Protein AF-A0AA46AJZ3-F1 (afdb_monomer_lite)

Organism: NCBI:txid489973

pLDDT: mean 77.99, std 15.41, range [33.78, 93.81]

Sequence (148 aa):
MMETLRDKLESLFEVKQTKYTGKRIALTFILIVLAAFSLPMYFRYEAWVHDTYAAEYHEVKQWVVAYGQDHGTYPLSGQMKLDEEKDLAAFFSENHLNPDRQLYYLDMTAFPKADNLKYTYVFDPDHRALFTTEYIIYDMKRMHLPGR

Structure (mmCIF, N/CA/C/O backbone):
data_AF-A0AA46AJZ3-F1
#
_entry.id   AF-A0AA46AJZ3-F1
#
loop_
_atom_site.group_PDB
_atom_site.id
_atom_site.type_symbol
_atom_site.label_atom_id
_atom_site.label_alt_id
_atom_site.label_comp_id
_atom_site.label_asym_id
_atom_site.label_entity_id
_atom_site.label_seq_id
_atom_site.pdbx_PDB_ins_code
_atom_site.Cartn_x
_atom_site.Cartn_y
_atom_site.Cartn_z
_atom_site.occupancy
_atom_site.B_iso_or_equiv
_atom_site.auth_seq_id
_atom_site.auth_comp_id
_atom_site.auth_asym_id
_atom_site.auth_atom_id
_atom_site.pdbx_PDB_model_num
ATOM 1 N N . MET A 1 1 ? -48.687 -26.979 41.764 1.00 49.47 1 MET A N 1
ATOM 2 C CA . MET A 1 1 ? -47.742 -27.085 40.622 1.00 49.47 1 MET A CA 1
ATOM 3 C C . MET A 1 1 ? -48.027 -26.039 39.540 1.00 49.47 1 MET A C 1
ATOM 5 O O . MET A 1 1 ? -47.085 -25.487 38.992 1.00 49.47 1 MET A O 1
ATOM 9 N N . MET A 1 2 ? -49.299 -25.715 39.266 1.00 48.12 2 MET A N 1
ATOM 10 C CA . MET A 1 2 ? -49.683 -24.633 38.340 1.00 48.12 2 MET A CA 1
ATOM 11 C C . MET A 1 2 ? -49.429 -23.222 38.910 1.00 48.12 2 MET A C 1
ATOM 13 O O . MET A 1 2 ? -49.020 -22.330 38.176 1.00 48.12 2 MET A O 1
ATOM 17 N N . GLU A 1 3 ? -49.565 -23.042 40.228 1.00 53.69 3 GLU A N 1
ATOM 18 C CA . GLU A 1 3 ? -49.254 -21.776 40.919 1.00 53.69 3 GLU A CA 1
ATOM 19 C C . GLU A 1 3 ? -47.764 -21.411 40.848 1.00 53.69 3 GLU A C 1
ATOM 21 O O . GLU A 1 3 ? -47.411 -20.270 40.589 1.00 53.69 3 GLU A O 1
ATOM 26 N N . THR A 1 4 ? -46.871 -22.399 40.931 1.00 57.56 4 THR A N 1
ATOM 27 C CA . THR A 1 4 ? -45.413 -22.189 40.908 1.00 57.56 4 THR A CA 1
ATOM 28 C C . THR A 1 4 ? -44.891 -21.728 39.542 1.00 57.56 4 THR A C 1
ATOM 30 O O . THR A 1 4 ? -43.858 -21.067 39.455 1.00 57.56 4 THR A O 1
ATOM 33 N N . LEU A 1 5 ? -45.592 -22.095 38.465 1.00 60.31 5 LEU A N 1
ATOM 34 C CA . LEU A 1 5 ? -45.313 -21.629 37.104 1.00 60.31 5 LEU A CA 1
ATOM 35 C C . LEU A 1 5 ? -45.857 -20.218 36.874 1.00 60.31 5 LEU A C 1
ATOM 37 O O . LEU A 1 5 ? -45.198 -19.413 36.218 1.00 60.31 5 LEU A O 1
ATOM 41 N N . ARG A 1 6 ? -47.025 -19.911 37.446 1.00 63.44 6 ARG A N 1
ATOM 42 C CA . ARG A 1 6 ? -47.634 -18.582 37.384 1.00 63.44 6 ARG A CA 1
ATOM 43 C C . ARG A 1 6 ? -46.798 -17.542 38.133 1.00 63.44 6 ARG A C 1
ATOM 45 O O . ARG A 1 6 ? -46.515 -16.501 37.554 1.00 63.44 6 ARG A O 1
ATOM 52 N N . ASP A 1 7 ? -46.284 -17.874 39.315 1.00 59.69 7 ASP A N 1
ATOM 53 C CA . ASP A 1 7 ? -45.400 -16.990 40.091 1.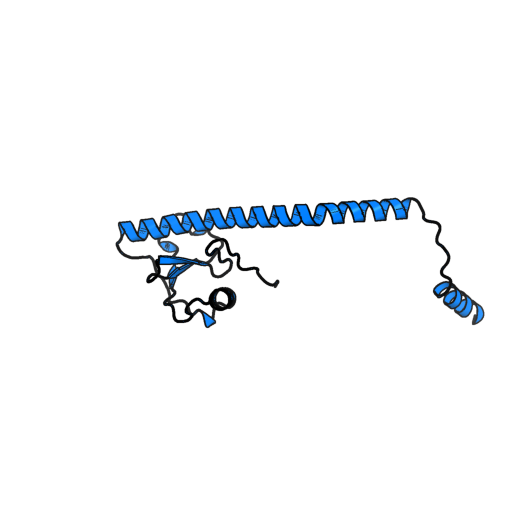00 59.69 7 ASP A CA 1
ATOM 54 C C . ASP A 1 7 ? -44.076 -16.687 39.366 1.00 59.69 7 ASP A C 1
ATOM 56 O O . ASP A 1 7 ? -43.557 -15.575 39.433 1.00 59.69 7 ASP A O 1
ATOM 60 N N . LYS A 1 8 ? -43.522 -17.658 38.624 1.00 59.78 8 LYS A N 1
ATOM 61 C CA . LYS A 1 8 ? -42.309 -17.450 37.808 1.00 59.78 8 LYS A CA 1
ATOM 62 C C . LYS A 1 8 ? -42.561 -16.597 36.566 1.00 59.78 8 LYS A C 1
ATOM 64 O O . LYS A 1 8 ? -41.660 -15.888 36.125 1.00 59.78 8 LYS A O 1
ATOM 69 N N . LEU A 1 9 ? -43.759 -16.677 35.992 1.00 62.09 9 LEU A N 1
ATOM 70 C CA . LEU A 1 9 ? -44.174 -15.810 34.891 1.00 62.09 9 LEU A CA 1
ATOM 71 C C . LEU A 1 9 ? -44.462 -14.393 35.391 1.00 62.09 9 LEU A C 1
ATOM 73 O O . LEU A 1 9 ? -44.004 -13.437 34.776 1.00 62.09 9 LEU A O 1
ATOM 77 N N . GLU A 1 10 ? -45.116 -14.237 36.542 1.00 53.00 10 GLU A N 1
ATOM 78 C CA . GLU A 1 10 ? -45.296 -12.929 37.181 1.00 53.00 10 GLU A CA 1
ATOM 79 C C . GLU A 1 10 ? -43.946 -12.302 37.575 1.00 53.00 10 GLU A C 1
ATOM 81 O O . GLU A 1 10 ? -43.755 -11.107 37.361 1.00 53.00 10 GLU A O 1
ATOM 86 N N . SER A 1 11 ? -42.944 -13.088 37.996 1.00 53.75 11 SER A N 1
ATOM 87 C CA . SER A 1 11 ? -41.591 -12.565 38.259 1.00 53.75 11 SER A CA 1
ATOM 88 C C . SER A 1 11 ? -40.813 -12.149 37.002 1.00 53.75 11 SER A C 1
ATOM 90 O O . SER A 1 11 ? -39.812 -11.447 37.122 1.00 53.75 11 SER A O 1
ATOM 92 N N . LEU A 1 12 ? -41.209 -12.616 35.811 1.00 56.81 12 LEU A N 1
ATOM 93 C CA . LEU A 1 12 ? -40.631 -12.181 34.531 1.00 56.81 12 LEU A CA 1
ATOM 94 C C . LEU A 1 12 ? -41.192 -10.820 34.087 1.00 56.81 12 LEU A C 1
ATOM 96 O O . LEU A 1 12 ? -40.514 -10.102 33.355 1.00 56.81 12 LEU A O 1
ATOM 100 N N . PHE A 1 13 ? -42.396 -10.460 34.548 1.00 48.03 13 PHE A N 1
ATOM 101 C CA . PHE A 1 13 ? -43.061 -9.183 34.258 1.00 48.03 13 PHE A CA 1
ATOM 102 C C . PHE A 1 13 ? -43.010 -8.178 35.421 1.00 48.03 13 PHE A C 1
ATOM 104 O O . PHE A 1 13 ? -43.262 -6.990 35.216 1.00 48.03 13 PHE A O 1
ATOM 111 N N . GLU A 1 14 ? -42.625 -8.601 36.626 1.00 45.53 14 GLU A N 1
ATOM 112 C CA . GLU A 1 14 ? -42.222 -7.690 37.693 1.00 45.53 14 GLU A CA 1
ATOM 113 C C . GLU A 1 14 ? -40.912 -6.995 37.300 1.00 45.53 14 GLU A C 1
ATOM 115 O O . GLU A 1 14 ? -39.809 -7.519 37.477 1.00 45.53 14 GLU A O 1
ATOM 120 N N . VAL A 1 15 ? -41.014 -5.743 36.852 1.00 53.44 15 VAL A N 1
ATOM 121 C CA . VAL A 1 15 ? -39.890 -4.802 36.893 1.00 53.44 15 VAL A CA 1
ATOM 122 C C . VAL A 1 15 ? -39.641 -4.458 38.364 1.00 53.44 15 VAL A C 1
ATOM 124 O O . VAL A 1 15 ? -39.960 -3.373 38.848 1.00 53.44 15 VAL A O 1
ATOM 127 N N . LYS A 1 16 ? -39.088 -5.409 39.124 1.00 51.62 16 LYS A N 1
ATOM 128 C CA . LYS A 1 16 ? -38.554 -5.127 40.452 1.00 51.62 16 LYS A CA 1
ATOM 129 C C . LYS A 1 16 ? -37.417 -4.145 40.254 1.00 51.62 16 LYS A C 1
ATOM 131 O O . LYS A 1 16 ? -36.418 -4.460 39.602 1.00 51.62 16 LYS A O 1
ATOM 136 N N . GLN A 1 17 ? -37.572 -2.955 40.827 1.00 47.84 17 GLN A N 1
ATOM 137 C CA . GLN A 1 17 ? -36.513 -1.965 40.932 1.00 47.84 17 GLN A CA 1
ATOM 138 C C . GLN A 1 17 ? -35.362 -2.616 41.712 1.00 47.84 17 GLN A C 1
ATOM 140 O O . GLN A 1 17 ? -35.329 -2.636 42.943 1.00 47.84 17 GLN A O 1
ATOM 145 N N . THR A 1 18 ? -34.442 -3.255 40.990 1.00 56.88 18 THR A N 1
ATOM 146 C CA . THR A 1 18 ? -33.253 -3.855 41.578 1.00 56.88 18 THR A CA 1
ATOM 147 C C . THR A 1 18 ? -32.448 -2.682 42.099 1.00 56.88 18 THR A C 1
ATOM 149 O O . THR A 1 18 ? -31.929 -1.900 41.303 1.00 56.88 18 THR A O 1
ATOM 152 N N . LYS A 1 19 ? -32.410 -2.513 43.432 1.00 59.38 19 LYS A N 1
ATOM 153 C CA . LYS A 1 19 ? -31.595 -1.484 44.092 1.00 59.38 19 LYS A CA 1
ATOM 154 C C . LYS A 1 19 ? -30.244 -1.444 43.387 1.00 59.38 19 LYS A C 1
ATOM 156 O O . LYS A 1 19 ? -29.602 -2.487 43.264 1.00 59.38 19 LYS A O 1
ATOM 161 N N . TYR A 1 20 ? -29.849 -0.274 42.884 1.00 55.22 20 TYR A N 1
ATOM 162 C CA . TYR A 1 20 ? -28.545 -0.082 42.255 1.00 55.22 20 TYR A CA 1
ATOM 163 C C . TYR A 1 20 ? -27.461 -0.510 43.250 1.00 55.22 20 TYR A C 1
ATOM 165 O O . TYR A 1 20 ? -27.108 0.215 44.174 1.00 55.22 20 TYR A O 1
ATOM 173 N N . THR A 1 21 ? -26.975 -1.740 43.114 1.00 69.12 21 THR A N 1
ATOM 174 C CA . THR A 1 21 ? -25.902 -2.271 43.954 1.00 69.12 21 THR A CA 1
ATOM 175 C C . THR A 1 21 ? -24.586 -1.638 43.524 1.00 69.12 21 THR A C 1
ATOM 177 O O . THR A 1 21 ? -24.348 -1.518 42.322 1.00 69.12 21 THR A O 1
ATOM 180 N N . GLY A 1 22 ? -23.696 -1.311 44.468 1.00 72.06 22 GLY A N 1
ATOM 181 C CA . GLY A 1 22 ? -22.389 -0.702 44.168 1.00 72.06 22 GLY A CA 1
ATOM 182 C C . GLY A 1 22 ? -21.575 -1.453 43.102 1.00 72.06 22 GLY A C 1
ATOM 183 O O . GLY A 1 22 ? -20.894 -0.828 42.298 1.00 72.06 22 GLY A O 1
ATOM 184 N N . LYS A 1 23 ? -21.741 -2.781 42.998 1.00 79.56 23 LYS A N 1
ATOM 185 C CA . LYS A 1 23 ? -21.153 -3.610 41.928 1.00 79.56 23 LYS A CA 1
ATOM 186 C C . LYS A 1 23 ? -21.621 -3.225 40.517 1.00 79.56 23 LYS A C 1
ATOM 188 O O . LYS A 1 23 ? -20.812 -3.202 39.598 1.00 79.56 23 LYS A O 1
ATOM 193 N N . ARG A 1 24 ? -22.909 -2.906 40.340 1.00 77.25 24 ARG A N 1
ATOM 194 C CA . ARG A 1 24 ? -23.474 -2.460 39.053 1.00 77.25 24 ARG A CA 1
ATOM 195 C C . ARG A 1 24 ? -22.915 -1.092 38.664 1.00 77.25 24 ARG A C 1
ATOM 197 O O . ARG A 1 24 ? -22.529 -0.917 37.521 1.00 77.25 24 ARG A O 1
ATOM 204 N N . ILE A 1 25 ? -22.804 -0.171 39.626 1.00 83.19 25 ILE A N 1
ATOM 205 C CA . ILE A 1 25 ? -22.208 1.160 39.412 1.00 83.19 25 ILE A CA 1
ATOM 206 C C . ILE A 1 25 ? -20.735 1.029 39.005 1.00 83.19 25 ILE A C 1
ATOM 208 O O . ILE A 1 25 ? -20.319 1.646 38.030 1.00 83.19 25 ILE A O 1
ATOM 212 N N . ALA A 1 26 ? -19.967 0.180 39.695 1.00 85.69 26 ALA A N 1
ATOM 213 C CA . ALA A 1 26 ? -18.568 -0.080 39.359 1.00 85.69 26 ALA A CA 1
ATOM 214 C C . ALA A 1 26 ? -18.407 -0.681 37.952 1.00 85.69 26 ALA A C 1
ATOM 216 O O . ALA A 1 26 ? -17.560 -0.228 37.187 1.00 85.69 26 ALA A O 1
ATOM 217 N N . LEU A 1 27 ? -19.248 -1.652 37.577 1.00 89.25 27 LEU A N 1
ATOM 218 C CA . LEU A 1 27 ? -19.232 -2.238 36.234 1.00 89.25 27 LEU A CA 1
ATOM 219 C C . LEU A 1 27 ? -19.574 -1.200 35.156 1.00 89.25 27 LEU A C 1
ATOM 221 O O . LEU A 1 27 ? -18.865 -1.099 34.159 1.00 89.25 27 LEU A O 1
ATOM 225 N N . THR A 1 28 ? -20.627 -0.404 35.361 1.00 86.75 28 THR A N 1
ATOM 226 C CA . THR A 1 28 ? -21.002 0.672 34.435 1.00 86.75 28 THR A CA 1
ATOM 227 C C . THR A 1 28 ? -19.881 1.700 34.297 1.00 86.75 28 THR A C 1
ATOM 229 O O . THR A 1 28 ? -19.586 2.129 33.187 1.00 86.75 28 THR A O 1
ATOM 232 N N . PHE A 1 29 ? -19.208 2.055 35.394 1.00 89.94 29 PHE A N 1
ATOM 233 C CA . PHE A 1 29 ? -18.064 2.962 35.361 1.00 89.94 29 PHE A CA 1
ATOM 234 C C . PHE A 1 29 ? -16.902 2.393 34.536 1.00 89.94 29 PHE A C 1
ATOM 236 O O . PHE A 1 29 ? -16.371 3.093 33.679 1.00 89.94 29 PHE A O 1
ATOM 243 N N . ILE A 1 30 ? -16.558 1.112 34.715 1.00 91.25 30 ILE A N 1
ATOM 244 C CA . ILE A 1 30 ? -15.532 0.437 33.902 1.00 91.25 30 ILE A CA 1
ATOM 245 C C . ILE A 1 30 ? -15.911 0.465 32.418 1.00 91.25 30 ILE A C 1
ATOM 247 O O . ILE A 1 30 ? -15.068 0.786 31.587 1.00 91.25 30 ILE A O 1
ATOM 251 N N . LEU A 1 31 ? -17.170 0.181 32.074 1.00 91.75 31 LEU A N 1
ATOM 252 C CA . LEU A 1 31 ? -17.632 0.218 30.683 1.00 91.75 31 LEU A CA 1
ATOM 253 C C . LEU A 1 31 ? -17.538 1.622 30.076 1.00 91.75 31 LEU A C 1
ATOM 255 O O . LEU A 1 31 ? -17.112 1.75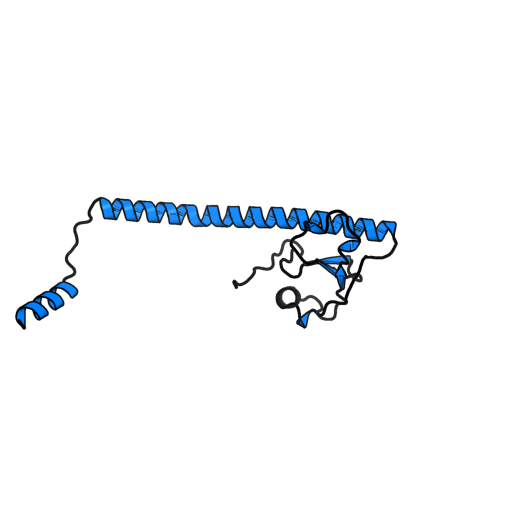2 28.933 1.00 91.75 31 LEU A O 1
ATOM 259 N N . ILE A 1 32 ? -17.878 2.668 30.835 1.00 91.94 32 ILE A N 1
ATOM 260 C CA . ILE A 1 32 ? -17.735 4.064 30.393 1.00 91.94 32 ILE A CA 1
ATOM 261 C C . ILE A 1 32 ? -16.264 4.402 30.153 1.00 91.94 32 ILE A C 1
ATOM 263 O O . ILE A 1 32 ? -15.935 4.994 29.129 1.00 91.94 32 ILE A O 1
ATOM 267 N N . VAL A 1 33 ? -15.374 3.998 31.063 1.00 91.69 33 VAL A N 1
ATOM 268 C CA . VAL A 1 33 ? -13.927 4.189 30.916 1.00 91.69 33 VAL A CA 1
ATOM 269 C C . VAL A 1 33 ? -13.424 3.469 29.662 1.00 91.69 33 VAL A C 1
ATOM 271 O O . VAL A 1 33 ? -12.789 4.090 28.815 1.00 91.69 33 VAL A O 1
ATOM 274 N N . LEU A 1 34 ? -13.760 2.190 29.482 1.00 91.19 34 LEU A N 1
ATOM 275 C CA . LEU A 1 34 ? -13.364 1.422 28.299 1.00 91.19 34 LEU A CA 1
ATOM 276 C C . LEU A 1 34 ? -13.886 2.054 27.005 1.00 91.19 34 LEU A C 1
ATOM 278 O O . LEU A 1 34 ? -13.121 2.202 26.057 1.00 91.19 34 LEU A O 1
ATOM 282 N N . ALA A 1 35 ? -15.149 2.482 26.972 1.00 89.25 35 ALA A N 1
ATOM 283 C CA . ALA A 1 35 ? -15.721 3.168 25.819 1.00 89.25 35 ALA A CA 1
ATOM 284 C C . ALA A 1 35 ? -14.987 4.488 25.528 1.00 89.25 35 ALA A C 1
ATOM 286 O O . ALA A 1 35 ? -14.600 4.726 24.385 1.00 89.25 35 ALA A O 1
ATOM 287 N N . ALA A 1 36 ? -14.711 5.297 26.554 1.00 87.75 36 ALA A N 1
ATOM 288 C CA . ALA A 1 36 ? -13.997 6.564 26.411 1.00 87.75 36 ALA A CA 1
ATOM 289 C C . ALA A 1 36 ? -12.564 6.385 25.880 1.00 87.75 36 ALA A C 1
ATOM 291 O O . ALA A 1 36 ? -12.101 7.205 25.091 1.00 87.75 36 ALA A O 1
ATOM 292 N N . PHE A 1 37 ? -11.871 5.309 26.267 1.00 90.94 37 PHE A N 1
ATOM 293 C CA . PHE A 1 37 ? -10.509 5.018 25.802 1.00 90.94 37 PHE A CA 1
ATOM 294 C C . PHE A 1 37 ? -10.446 4.202 24.503 1.00 90.94 37 PHE A C 1
ATOM 296 O O . PHE A 1 37 ? -9.404 4.208 23.844 1.00 90.94 37 PHE A O 1
ATOM 303 N N . SER A 1 38 ? -11.535 3.539 24.103 1.00 85.12 38 SER A N 1
ATOM 304 C CA . SER A 1 38 ? -11.568 2.685 22.907 1.00 85.12 38 SER A CA 1
ATOM 305 C C . SER A 1 38 ? -11.269 3.456 21.618 1.00 85.12 38 SER A C 1
ATOM 307 O O . SER A 1 38 ? -10.375 3.069 20.871 1.00 85.12 38 SER A O 1
ATOM 309 N N . LEU A 1 39 ? -11.946 4.586 21.400 1.00 82.75 39 LEU A N 1
ATOM 310 C CA . LEU A 1 39 ? -11.785 5.439 20.218 1.00 82.75 39 LEU A CA 1
ATOM 311 C C . LEU A 1 39 ? -10.372 6.044 20.111 1.00 82.75 39 LEU A C 1
ATOM 313 O O . LEU A 1 39 ? -9.733 5.868 19.075 1.00 82.75 39 LEU A O 1
ATOM 317 N N . PRO A 1 40 ? -9.816 6.692 21.156 1.00 87.19 40 PRO A N 1
ATOM 318 C CA . PRO A 1 40 ? -8.441 7.189 21.116 1.00 87.19 40 PRO A CA 1
ATOM 319 C C . PRO A 1 40 ? -7.394 6.097 20.872 1.00 87.19 40 PRO A C 1
ATOM 321 O O . PRO A 1 40 ? -6.427 6.336 20.147 1.00 87.19 40 PRO A O 1
ATOM 324 N N . MET A 1 41 ? -7.560 4.907 21.466 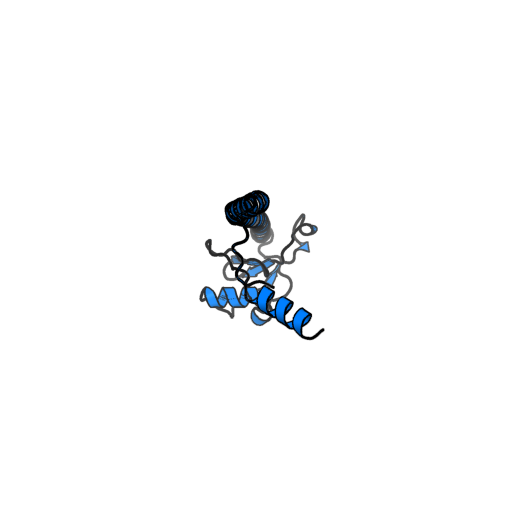1.00 85.88 41 MET A N 1
ATOM 325 C CA . MET A 1 41 ? -6.658 3.783 21.196 1.00 85.88 41 MET A CA 1
ATOM 326 C C . MET A 1 41 ? -6.772 3.302 19.754 1.00 85.88 41 MET A C 1
ATOM 328 O O . MET A 1 41 ? -5.745 3.089 19.115 1.00 85.88 41 MET A O 1
ATOM 332 N N . TYR A 1 42 ? -7.995 3.181 19.237 1.00 83.25 42 TYR A N 1
ATOM 333 C CA . TYR A 1 42 ? -8.243 2.801 17.853 1.00 83.25 42 TYR A CA 1
ATOM 334 C C . TYR A 1 42 ? -7.569 3.772 16.874 1.00 83.25 42 TYR A C 1
ATOM 336 O O . TYR A 1 42 ? -6.776 3.344 16.041 1.00 83.25 42 TYR A O 1
ATOM 344 N N . PHE A 1 43 ? -7.772 5.083 17.037 1.00 80.38 43 PHE A N 1
ATOM 345 C CA . PHE A 1 43 ? -7.145 6.081 16.163 1.00 80.38 43 PHE A CA 1
ATOM 346 C C . PHE A 1 43 ? -5.618 6.091 16.261 1.00 80.38 43 PHE A C 1
ATOM 348 O O . PHE A 1 43 ? -4.938 6.267 15.253 1.00 80.38 43 PHE A O 1
ATOM 355 N N . ARG A 1 44 ? -5.051 5.877 17.455 1.00 83.00 44 ARG A N 1
ATOM 356 C CA . ARG A 1 44 ? -3.595 5.736 17.614 1.00 83.00 44 ARG A CA 1
ATOM 357 C C . ARG A 1 44 ? -3.055 4.499 16.910 1.00 83.00 44 ARG A C 1
ATOM 359 O O . ARG A 1 44 ? -1.993 4.574 16.301 1.00 83.00 44 ARG A O 1
ATOM 366 N N . TYR A 1 45 ? -3.773 3.384 16.996 1.00 81.94 45 TYR A N 1
ATOM 367 C CA . TYR A 1 45 ? -3.414 2.165 16.286 1.00 81.94 45 TYR A CA 1
ATOM 368 C C . TYR A 1 45 ? -3.461 2.378 14.768 1.00 81.94 45 TYR A C 1
ATOM 370 O O . TYR A 1 45 ? -2.482 2.082 14.088 1.00 81.94 45 TYR A O 1
ATOM 378 N N . GLU A 1 46 ? -4.535 2.970 14.240 1.00 76.75 46 GLU A N 1
ATOM 379 C CA . GLU A 1 46 ? -4.634 3.294 12.811 1.00 76.75 46 GLU A CA 1
ATOM 380 C C . GLU A 1 46 ? -3.539 4.256 12.341 1.00 76.75 46 GLU A C 1
ATOM 382 O O . GLU A 1 46 ? -3.005 4.089 11.244 1.00 76.75 46 GLU A O 1
ATOM 387 N N . ALA A 1 47 ? -3.190 5.260 13.151 1.00 78.94 47 ALA A N 1
ATOM 388 C CA . ALA A 1 47 ? -2.089 6.170 12.851 1.00 78.94 47 ALA A CA 1
ATOM 389 C C . ALA A 1 47 ? -0.754 5.416 12.771 1.00 78.94 47 ALA A C 1
ATOM 391 O O . ALA A 1 47 ? -0.029 5.560 11.794 1.00 78.94 47 ALA A O 1
ATOM 392 N N . TRP A 1 48 ? -0.469 4.542 13.739 1.00 83.50 48 TRP A N 1
ATOM 393 C CA . TRP A 1 48 ? 0.758 3.744 13.746 1.00 83.50 48 TRP A CA 1
ATOM 394 C C . TRP A 1 48 ? 0.864 2.794 12.543 1.00 83.50 48 TRP A C 1
ATOM 396 O O . TRP A 1 48 ? 1.921 2.709 11.914 1.00 83.50 48 TRP A O 1
ATOM 406 N N . VAL A 1 49 ? -0.227 2.104 12.192 1.00 80.06 49 VAL A N 1
ATOM 407 C CA . VAL A 1 49 ? -0.268 1.226 11.010 1.00 80.06 49 VAL A CA 1
ATOM 408 C C . VAL A 1 49 ? -0.007 2.033 9.741 1.00 80.06 49 VAL A C 1
ATOM 410 O O . VAL A 1 49 ? 0.791 1.619 8.902 1.00 80.06 49 VAL A O 1
ATOM 413 N N . HIS A 1 50 ? -0.638 3.200 9.618 1.00 79.56 50 HIS A N 1
ATOM 414 C CA . HIS A 1 50 ? -0.434 4.077 8.475 1.00 79.56 50 HIS A CA 1
ATOM 415 C C . HIS A 1 50 ? 0.996 4.589 8.367 1.00 79.56 50 HIS A C 1
ATOM 417 O O . HIS A 1 50 ? 1.545 4.583 7.274 1.00 79.56 50 HIS A O 1
ATOM 423 N N . ASP A 1 51 ? 1.595 5.039 9.464 1.00 82.94 51 ASP A N 1
ATOM 424 C CA . ASP A 1 51 ? 2.942 5.606 9.431 1.00 82.94 51 ASP A CA 1
ATOM 425 C C . ASP A 1 51 ? 3.973 4.533 9.076 1.00 82.94 51 ASP A C 1
ATOM 427 O O . ASP A 1 51 ? 4.890 4.783 8.295 1.00 82.94 51 ASP A O 1
ATOM 431 N N . THR A 1 52 ? 3.766 3.313 9.576 1.00 82.31 52 THR A N 1
ATOM 432 C CA . THR A 1 52 ? 4.575 2.145 9.208 1.00 82.31 52 THR A CA 1
ATOM 433 C C . THR A 1 52 ? 4.450 1.851 7.715 1.00 82.31 52 THR A C 1
ATOM 435 O O . THR A 1 52 ? 5.456 1.727 7.021 1.00 82.31 52 THR A O 1
ATOM 438 N N . TYR A 1 53 ? 3.219 1.815 7.199 1.00 80.88 53 TYR A N 1
ATOM 439 C CA . TYR A 1 53 ? 2.969 1.624 5.775 1.00 80.88 53 TYR A CA 1
ATOM 440 C C . TYR A 1 53 ? 3.586 2.741 4.919 1.00 80.88 53 TYR A C 1
ATOM 442 O O . TYR A 1 53 ? 4.219 2.475 3.903 1.00 80.88 53 TYR A O 1
ATOM 450 N N . ALA A 1 54 ? 3.406 4.002 5.315 1.00 83.06 54 ALA A N 1
ATOM 451 C CA . ALA A 1 54 ? 3.887 5.158 4.570 1.00 83.06 54 ALA A CA 1
ATOM 452 C C . ALA A 1 54 ? 5.418 5.176 4.491 1.00 83.06 54 ALA A C 1
ATOM 454 O O . ALA A 1 54 ? 5.968 5.543 3.451 1.00 83.06 54 ALA A O 1
ATOM 455 N N . ALA A 1 55 ? 6.098 4.750 5.559 1.00 85.44 55 ALA A N 1
ATOM 456 C CA . ALA A 1 55 ? 7.543 4.575 5.567 1.00 85.44 55 ALA A CA 1
ATOM 457 C C . ALA A 1 55 ? 7.986 3.489 4.572 1.00 85.44 55 ALA A C 1
ATOM 459 O O . ALA A 1 55 ? 8.838 3.764 3.728 1.00 85.44 55 ALA A O 1
ATOM 460 N N . GLU A 1 56 ? 7.360 2.307 4.612 1.00 85.62 56 GLU A N 1
ATOM 461 C CA . GLU A 1 56 ? 7.642 1.193 3.690 1.00 85.62 56 GLU A CA 1
ATOM 462 C C . GLU A 1 56 ? 7.398 1.605 2.227 1.00 85.62 56 GLU A C 1
ATOM 464 O O . GLU A 1 56 ? 8.250 1.436 1.358 1.00 85.62 56 GLU A O 1
ATOM 469 N N . TYR A 1 57 ? 6.261 2.247 1.953 1.00 86.44 57 TYR A N 1
ATOM 470 C CA . TYR A 1 57 ? 5.926 2.768 0.630 1.00 86.44 57 TYR A CA 1
ATOM 471 C C . TYR A 1 57 ? 6.943 3.806 0.134 1.00 86.44 57 TYR A C 1
ATOM 473 O O . TYR A 1 57 ? 7.326 3.795 -1.038 1.00 86.44 57 TYR A O 1
ATOM 481 N N . HIS A 1 58 ? 7.393 4.713 1.006 1.00 87.06 58 HIS A N 1
ATOM 482 C CA . HIS A 1 58 ? 8.390 5.713 0.638 1.00 87.06 58 HIS A CA 1
ATOM 483 C C . HIS A 1 58 ? 9.741 5.074 0.305 1.00 87.06 58 HIS A C 1
ATOM 485 O O . HIS A 1 58 ? 10.378 5.482 -0.665 1.00 87.06 58 HIS A O 1
ATOM 491 N N . GLU A 1 59 ? 10.150 4.060 1.066 1.00 89.62 59 GLU A N 1
ATOM 492 C CA . GLU A 1 59 ? 11.374 3.299 0.818 1.00 89.62 59 GLU A CA 1
ATOM 493 C C . GLU A 1 59 ? 11.323 2.593 -0.546 1.00 89.62 59 GLU A C 1
ATOM 495 O O . GLU A 1 59 ? 12.201 2.812 -1.384 1.00 89.62 59 GLU A O 1
ATOM 500 N N . VAL A 1 60 ? 10.245 1.860 -0.844 1.00 89.19 60 VAL A N 1
ATOM 501 C CA . VAL A 1 60 ? 10.080 1.197 -2.150 1.00 89.19 60 VAL A CA 1
ATOM 502 C C . VAL A 1 60 ? 10.044 2.210 -3.290 1.00 89.19 60 VAL A C 1
ATOM 504 O O . VAL A 1 60 ? 10.685 2.012 -4.322 1.00 89.19 60 VAL A O 1
ATOM 507 N N . LYS A 1 61 ? 9.365 3.347 -3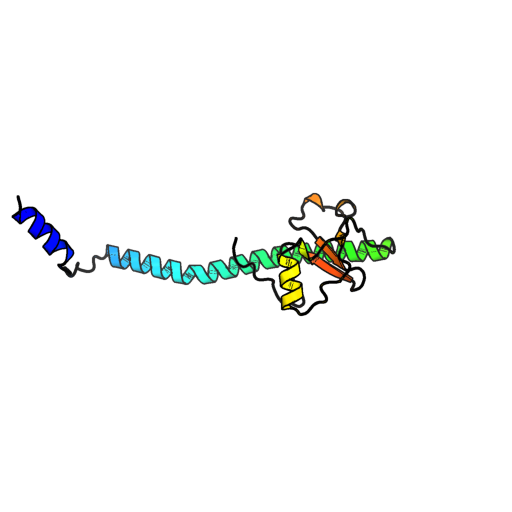.109 1.00 89.38 61 LYS A N 1
ATOM 508 C CA . LYS A 1 61 ? 9.360 4.423 -4.107 1.00 89.38 61 LYS A CA 1
ATOM 509 C C . LYS A 1 61 ? 10.772 4.929 -4.403 1.00 89.38 61 LYS A C 1
ATOM 511 O O . LYS A 1 61 ? 11.092 5.160 -5.568 1.00 89.38 61 LYS A O 1
ATOM 516 N N . GLN A 1 62 ? 11.610 5.104 -3.382 1.00 90.69 62 GLN A N 1
ATOM 517 C CA . GLN A 1 62 ? 13.005 5.501 -3.579 1.00 90.69 62 GLN A CA 1
ATOM 518 C C . GLN A 1 62 ? 13.778 4.445 -4.373 1.00 90.69 62 GLN A C 1
ATOM 520 O O . GLN A 1 62 ? 14.501 4.810 -5.297 1.00 90.69 62 GLN A O 1
ATOM 525 N N . TRP A 1 63 ? 13.584 3.157 -4.080 1.00 91.81 63 TRP A N 1
ATOM 526 C CA . TRP A 1 63 ? 14.234 2.072 -4.820 1.00 91.81 63 TRP A CA 1
ATOM 527 C C . TRP A 1 63 ? 13.822 2.031 -6.289 1.00 91.81 63 TRP A C 1
ATOM 529 O O . TRP A 1 63 ? 14.684 1.945 -7.159 1.00 91.81 63 TRP A O 1
ATOM 539 N N . VAL A 1 64 ? 12.527 2.157 -6.584 1.00 90.81 64 VAL A N 1
ATOM 540 C CA . VAL A 1 64 ? 12.001 2.164 -7.960 1.00 90.81 64 VAL A CA 1
ATOM 541 C C . VAL A 1 64 ? 12.551 3.348 -8.752 1.00 90.81 64 VAL A C 1
ATOM 543 O O . VAL A 1 64 ? 12.954 3.195 -9.905 1.00 90.81 64 VAL A O 1
ATOM 546 N N . VAL A 1 65 ? 12.584 4.535 -8.137 1.00 90.62 65 VAL A N 1
ATOM 547 C CA . VAL A 1 65 ? 13.124 5.742 -8.774 1.00 90.62 65 VAL A CA 1
ATOM 548 C C . VAL A 1 65 ? 14.623 5.602 -9.024 1.00 90.62 65 VAL A C 1
ATOM 550 O O . VAL A 1 65 ? 15.061 5.901 -10.132 1.00 90.62 65 VAL A O 1
ATOM 553 N N . ALA A 1 66 ? 15.388 5.125 -8.038 1.00 91.31 66 ALA A N 1
ATOM 554 C CA . ALA A 1 66 ? 16.825 4.899 -8.180 1.00 91.31 66 ALA A CA 1
ATOM 555 C C . ALA A 1 66 ? 17.120 3.870 -9.280 1.00 91.31 66 ALA A C 1
ATOM 557 O O . ALA A 1 66 ? 17.898 4.145 -10.187 1.00 91.31 66 ALA A O 1
ATOM 558 N N . TYR A 1 67 ? 16.408 2.740 -9.284 1.00 92.31 67 TYR A N 1
ATOM 559 C CA . TYR A 1 67 ? 16.562 1.715 -10.314 1.00 92.31 67 TYR A CA 1
ATOM 560 C C . TYR A 1 67 ? 16.299 2.275 -11.717 1.00 92.31 67 TYR A C 1
ATOM 562 O O . TYR A 1 67 ? 17.099 2.056 -12.626 1.00 92.31 67 TYR A O 1
ATOM 570 N N . GLY A 1 68 ? 15.220 3.048 -11.880 1.00 90.38 68 GLY A N 1
ATOM 571 C CA . GLY A 1 68 ? 14.887 3.704 -13.145 1.00 90.38 68 GLY A CA 1
ATOM 572 C C . GLY A 1 68 ? 15.935 4.719 -13.608 1.00 90.38 68 GLY A C 1
ATOM 573 O O . GLY A 1 68 ? 16.164 4.850 -14.809 1.00 90.38 68 GLY A O 1
ATOM 574 N N . GLN A 1 69 ? 16.588 5.421 -12.677 1.00 92.00 69 GLN A N 1
ATOM 575 C CA . GLN A 1 69 ? 17.687 6.343 -12.981 1.00 92.00 69 GLN A CA 1
ATOM 576 C C . GLN A 1 69 ? 18.963 5.601 -13.397 1.00 92.00 69 GLN A C 1
ATOM 578 O O . GLN A 1 69 ? 19.620 6.025 -14.346 1.00 92.00 69 GLN A O 1
ATOM 583 N N . ASP A 1 70 ? 19.271 4.486 -12.737 1.00 93.38 70 ASP A N 1
ATOM 584 C CA . ASP A 1 70 ? 20.504 3.726 -12.954 1.00 93.38 70 ASP A CA 1
ATOM 585 C C . ASP A 1 70 ? 20.451 2.852 -14.219 1.00 93.38 70 ASP A C 1
ATOM 587 O O . ASP A 1 70 ? 21.433 2.756 -14.955 1.00 93.38 70 ASP A O 1
ATOM 591 N N . HIS A 1 71 ? 19.303 2.227 -14.497 1.00 90.81 71 HIS A N 1
ATOM 592 C CA . HIS A 1 71 ? 19.147 1.240 -15.576 1.00 90.81 71 HIS A CA 1
ATOM 593 C C . HIS A 1 71 ? 18.376 1.781 -16.789 1.00 90.81 71 HIS A C 1
ATOM 595 O O . HIS A 1 71 ? 18.233 1.082 -17.794 1.00 90.81 71 HIS A O 1
ATOM 601 N N . GLY A 1 72 ? 17.827 2.999 -16.703 1.00 88.44 72 GLY A N 1
ATOM 602 C CA . GLY A 1 72 ? 16.994 3.608 -17.749 1.00 88.44 72 GLY A CA 1
ATOM 603 C C . GLY A 1 72 ? 15.648 2.907 -17.987 1.00 88.44 72 GLY A C 1
ATOM 604 O O . GLY A 1 72 ? 14.905 3.292 -18.889 1.00 88.44 72 GLY A O 1
ATOM 605 N N . THR A 1 73 ? 15.330 1.882 -17.195 1.00 90.31 73 THR A N 1
ATOM 606 C CA . THR A 1 73 ? 14.116 1.059 -17.265 1.00 90.31 73 THR A CA 1
ATOM 607 C C . THR A 1 73 ? 13.648 0.716 -15.851 1.00 90.31 73 THR A C 1
ATOM 609 O O . THR A 1 73 ? 14.428 0.807 -14.906 1.00 90.31 73 THR A O 1
ATOM 612 N N . TYR A 1 74 ? 12.374 0.353 -15.688 1.00 90.81 74 TYR A N 1
ATOM 613 C CA . TYR A 1 74 ? 11.814 -0.050 -14.394 1.00 90.81 74 TYR A CA 1
ATOM 614 C C . TYR A 1 74 ? 11.778 -1.581 -14.272 1.00 90.81 74 TYR A C 1
ATOM 616 O O . TYR A 1 74 ? 11.577 -2.254 -15.285 1.00 90.81 74 TYR A O 1
ATOM 624 N N . PRO A 1 75 ? 11.937 -2.145 -13.061 1.00 89.75 75 PRO A N 1
ATOM 625 C CA . PRO A 1 75 ? 11.898 -3.586 -12.856 1.00 89.75 75 PRO A CA 1
ATOM 626 C C . PRO A 1 75 ? 10.434 -4.032 -12.805 1.00 89.75 75 PRO A C 1
ATOM 628 O O . PRO A 1 75 ? 9.791 -4.017 -11.756 1.00 89.75 75 PRO A O 1
ATOM 631 N N . LEU A 1 76 ? 9.879 -4.342 -13.973 1.00 91.94 76 LEU A N 1
ATOM 632 C CA . LEU A 1 76 ? 8.489 -4.757 -14.144 1.00 91.94 76 LEU A CA 1
ATOM 633 C C . LEU A 1 76 ? 8.432 -6.270 -14.354 1.00 91.94 76 LEU A C 1
ATOM 635 O O . LEU A 1 76 ? 9.241 -6.821 -15.097 1.00 91.94 76 LEU A O 1
ATOM 639 N N . SER A 1 77 ? 7.461 -6.928 -13.725 1.00 88.75 77 SER A N 1
ATOM 640 C CA . SER A 1 77 ? 7.193 -8.353 -13.922 1.00 88.75 77 SER A CA 1
ATOM 641 C C . SER A 1 77 ? 5.998 -8.556 -14.867 1.00 88.75 77 SER A C 1
ATOM 643 O O . SER A 1 77 ? 6.091 -8.278 -16.061 1.00 88.75 77 SER A O 1
ATOM 645 N N . GLY A 1 78 ? 4.865 -9.044 -14.359 1.00 88.81 78 GLY A N 1
ATOM 646 C CA . GLY A 1 78 ? 3.637 -9.249 -15.120 1.00 88.81 78 GLY A CA 1
ATOM 647 C C . GLY A 1 78 ? 2.801 -7.978 -15.257 1.00 88.81 78 GLY A C 1
ATOM 648 O O . GLY A 1 78 ? 2.757 -7.144 -14.349 1.00 88.81 78 GLY A O 1
ATOM 649 N N . GLN A 1 79 ? 2.090 -7.860 -16.382 1.00 91.19 79 GLN A N 1
ATOM 650 C CA . GLN A 1 79 ? 1.021 -6.874 -16.512 1.00 91.19 79 GLN A CA 1
ATOM 651 C C . GLN A 1 79 ? -0.100 -7.218 -15.531 1.00 91.19 79 GLN A C 1
ATOM 653 O O . GLN A 1 79 ? -0.563 -8.358 -15.462 1.00 91.19 79 GLN A O 1
ATOM 658 N N . MET A 1 80 ? -0.523 -6.213 -14.784 1.00 90.75 80 MET A N 1
ATOM 659 C CA . MET A 1 80 ? -1.590 -6.303 -13.810 1.00 90.75 80 MET A CA 1
ATOM 660 C C . MET A 1 80 ? -2.916 -5.945 -14.476 1.00 90.75 80 MET A C 1
ATOM 662 O O . MET A 1 80 ? -3.008 -4.980 -15.238 1.00 90.75 80 MET A O 1
ATOM 666 N N . LYS A 1 81 ? -3.947 -6.741 -14.202 1.00 89.06 81 LYS A N 1
ATOM 667 C CA . LYS A 1 81 ? -5.305 -6.460 -14.657 1.00 89.06 81 LYS A CA 1
ATOM 668 C C . LYS A 1 81 ? -6.068 -5.817 -13.519 1.00 89.06 81 LYS A C 1
ATOM 670 O O . LYS A 1 81 ? -6.331 -6.465 -12.511 1.00 89.06 81 LYS A O 1
ATOM 675 N N . LEU A 1 82 ? -6.456 -4.562 -13.719 1.00 86.75 82 LEU A N 1
ATOM 676 C CA . LEU A 1 82 ? -7.161 -3.791 -12.703 1.00 86.75 82 LEU A CA 1
ATOM 677 C C . LEU A 1 82 ? -8.434 -4.505 -12.219 1.00 86.75 82 LEU A C 1
ATOM 679 O O . LEU A 1 82 ? -8.682 -4.549 -11.022 1.00 86.75 82 LEU A O 1
ATOM 683 N N . ASP A 1 83 ? -9.180 -5.143 -13.126 1.00 85.75 83 ASP A N 1
ATOM 684 C CA . ASP A 1 83 ? -10.423 -5.863 -12.811 1.00 85.75 83 ASP A CA 1
ATOM 685 C C . ASP A 1 83 ? -10.242 -7.063 -11.863 1.00 85.75 83 ASP A C 1
ATOM 687 O O . ASP A 1 83 ? -11.194 -7.476 -11.199 1.00 85.75 83 ASP A O 1
ATOM 691 N N . GLU A 1 84 ? -9.040 -7.646 -11.800 1.00 85.69 84 GLU A N 1
ATOM 692 C CA . GLU A 1 84 ? -8.730 -8.768 -10.902 1.00 85.69 84 GLU A CA 1
ATOM 693 C C . GLU A 1 84 ? -8.404 -8.275 -9.476 1.00 85.69 84 GLU A C 1
ATOM 695 O O . GLU A 1 84 ? -8.486 -9.039 -8.515 1.00 85.69 84 GLU A O 1
ATOM 700 N N . GLU A 1 85 ? -8.122 -6.979 -9.318 1.00 84.12 85 GLU A N 1
ATOM 701 C CA . GLU A 1 85 ? -7.666 -6.340 -8.084 1.00 84.12 85 GLU A CA 1
ATOM 702 C C . GLU A 1 85 ? -8.756 -5.407 -7.559 1.00 84.12 85 GLU A C 1
ATOM 704 O O . GLU A 1 85 ? -8.731 -4.189 -7.754 1.00 84.12 85 GLU A O 1
ATOM 709 N N . LYS A 1 86 ? -9.748 -6.010 -6.889 1.00 83.31 86 LYS A N 1
ATOM 710 C CA . LYS A 1 86 ? -10.979 -5.355 -6.410 1.00 83.31 86 LYS A CA 1
ATOM 711 C C . LYS A 1 86 ? -10.723 -4.003 -5.741 1.00 83.31 86 LYS A C 1
ATOM 713 O O . LYS A 1 86 ? -11.458 -3.046 -5.984 1.00 83.31 86 LYS A O 1
ATOM 718 N N . ASP A 1 87 ? -9.703 -3.946 -4.895 1.00 80.00 87 ASP A N 1
ATOM 719 C CA . ASP A 1 87 ? -9.416 -2.776 -4.082 1.00 80.00 87 ASP A CA 1
ATOM 720 C C . ASP A 1 87 ? -8.803 -1.641 -4.919 1.00 80.00 87 ASP A C 1
ATOM 722 O O . ASP A 1 87 ? -9.278 -0.501 -4.887 1.00 80.00 87 ASP A O 1
ATOM 726 N N . LEU A 1 88 ? -7.835 -1.952 -5.783 1.00 81.94 88 LEU A N 1
ATOM 727 C CA . LEU A 1 88 ? -7.288 -0.958 -6.706 1.00 81.94 88 LEU A CA 1
ATOM 728 C C . LEU A 1 88 ? -8.331 -0.489 -7.731 1.00 81.94 88 LEU A C 1
ATOM 730 O O . LEU A 1 88 ? -8.401 0.706 -8.021 1.00 81.94 88 LEU A O 1
ATOM 734 N N . ALA A 1 89 ? -9.182 -1.387 -8.230 1.00 86.12 89 ALA A N 1
ATOM 735 C CA . ALA A 1 89 ? -10.274 -1.039 -9.137 1.00 86.12 89 ALA A CA 1
ATOM 736 C C . ALA A 1 89 ? -11.267 -0.062 -8.495 1.00 86.12 89 ALA A C 1
ATOM 738 O O . ALA A 1 89 ? -11.621 0.956 -9.098 1.00 86.12 89 ALA A O 1
ATOM 739 N N . ALA A 1 90 ? -11.684 -0.334 -7.253 1.00 84.19 90 ALA A N 1
ATOM 740 C CA . ALA A 1 90 ? -12.561 0.557 -6.501 1.00 84.19 90 ALA A CA 1
ATOM 741 C C . ALA A 1 90 ? -11.913 1.934 -6.315 1.00 84.19 90 ALA A C 1
ATOM 743 O O . ALA A 1 90 ? -12.538 2.954 -6.601 1.00 84.19 90 ALA A O 1
ATOM 744 N N . PHE A 1 91 ? -10.632 1.972 -5.943 1.00 81.94 91 PHE A N 1
ATOM 745 C CA . PHE A 1 91 ? -9.886 3.216 -5.795 1.00 81.94 91 PHE A CA 1
ATOM 746 C C . PHE A 1 91 ? -9.801 4.022 -7.104 1.00 81.94 91 PHE A C 1
ATOM 748 O O . PHE A 1 91 ? -10.005 5.241 -7.089 1.00 81.94 91 PHE A O 1
ATOM 755 N N . PHE A 1 92 ? -9.534 3.364 -8.237 1.00 86.88 92 PHE A N 1
ATOM 756 C CA . PHE A 1 92 ? -9.516 4.009 -9.552 1.00 86.88 92 PHE A CA 1
ATOM 757 C C . PHE A 1 92 ? -10.880 4.613 -9.889 1.00 86.88 92 PHE A C 1
ATOM 759 O O . PHE A 1 92 ? -10.953 5.767 -10.311 1.00 86.88 92 PHE A O 1
ATOM 766 N N . SER A 1 93 ? -11.959 3.873 -9.628 1.00 86.50 93 SER A N 1
ATOM 767 C CA . SER A 1 93 ? -13.329 4.343 -9.834 1.00 86.50 93 SER A CA 1
ATOM 768 C C . SER A 1 93 ? -13.678 5.539 -8.938 1.00 86.50 93 SER A C 1
ATOM 770 O O . SER A 1 93 ? -14.192 6.545 -9.428 1.00 86.50 93 SER A O 1
ATOM 772 N N . GLU A 1 94 ? -13.386 5.461 -7.637 1.00 84.50 94 GLU A N 1
ATOM 773 C CA . GLU A 1 94 ? -13.683 6.510 -6.648 1.00 84.50 94 GLU A CA 1
ATOM 774 C C . GLU A 1 94 ? -12.929 7.815 -6.918 1.00 84.50 94 GLU A C 1
ATOM 776 O O . GLU A 1 94 ? -13.439 8.900 -6.643 1.00 84.50 94 GLU A O 1
ATOM 781 N N . ASN A 1 95 ? -11.720 7.720 -7.471 1.00 81.00 95 ASN A N 1
ATOM 782 C CA . ASN A 1 95 ? -10.881 8.877 -7.778 1.00 81.00 95 ASN A CA 1
ATOM 783 C C . ASN A 1 95 ? -10.972 9.317 -9.245 1.00 81.00 95 ASN A C 1
ATOM 785 O O . ASN A 1 95 ? -10.214 10.195 -9.657 1.00 81.00 95 ASN A O 1
ATOM 789 N N . HIS A 1 96 ? -11.896 8.741 -10.023 1.00 84.56 96 HIS A N 1
ATOM 790 C CA . HIS A 1 96 ? -12.084 9.031 -11.449 1.00 84.56 96 HIS A CA 1
ATOM 791 C C . HIS A 1 96 ? -10.790 8.890 -12.270 1.00 84.56 96 HIS A C 1
ATOM 793 O O . HIS A 1 96 ? -10.521 9.669 -13.188 1.00 84.56 96 HIS A O 1
ATOM 799 N N . LEU A 1 97 ? -9.967 7.902 -11.922 1.00 84.50 97 LEU A N 1
ATOM 800 C CA . LEU A 1 97 ? -8.771 7.545 -12.673 1.00 84.50 97 LEU A CA 1
ATOM 801 C C . LEU A 1 97 ? -9.152 6.679 -13.874 1.00 84.50 97 LEU A C 1
ATOM 803 O O . LEU A 1 97 ? -10.138 5.948 -13.847 1.00 84.50 97 LEU A O 1
ATOM 807 N N . ASN A 1 98 ? -8.351 6.763 -14.936 1.00 85.94 98 ASN A N 1
ATOM 808 C CA . ASN A 1 98 ? -8.549 5.936 -16.123 1.00 85.94 98 ASN A CA 1
ATOM 809 C C . ASN A 1 98 ? -8.325 4.445 -15.771 1.00 85.94 98 ASN A C 1
ATOM 811 O O . ASN A 1 98 ? -7.210 4.120 -15.355 1.00 85.94 98 ASN A O 1
ATOM 815 N N . PRO A 1 99 ? -9.324 3.556 -15.930 1.00 85.31 99 PRO A N 1
ATOM 816 C CA . PRO A 1 99 ? -9.174 2.127 -15.653 1.00 85.31 99 PRO A CA 1
ATOM 817 C C . PRO A 1 99 ? -8.319 1.396 -16.697 1.00 85.31 99 PRO A C 1
ATOM 819 O O . PRO A 1 99 ? -7.698 0.391 -16.374 1.00 85.31 99 PRO A O 1
ATOM 822 N N . ASP A 1 100 ? -8.203 1.934 -17.914 1.00 86.44 100 ASP A N 1
ATOM 823 C CA . ASP A 1 100 ? -7.462 1.317 -19.024 1.00 86.44 100 ASP A CA 1
ATOM 824 C C . ASP A 1 100 ? -5.944 1.581 -18.959 1.00 86.44 100 ASP A C 1
ATOM 826 O O . ASP A 1 100 ? -5.232 1.494 -19.963 1.00 86.44 100 ASP A O 1
ATOM 830 N N . ARG A 1 101 ? -5.424 1.970 -17.789 1.00 87.06 101 ARG A N 1
ATOM 831 C CA . ARG A 1 101 ? -3.992 2.235 -17.610 1.00 87.06 101 ARG A CA 1
ATOM 832 C C . ARG A 1 101 ? -3.186 0.947 -17.670 1.00 87.06 101 ARG A C 1
ATOM 834 O O . ARG A 1 101 ? -3.600 -0.096 -17.167 1.00 87.06 101 ARG A O 1
ATOM 841 N N . GLN A 1 102 ? -1.985 1.042 -18.233 1.00 89.81 102 GLN A N 1
ATOM 842 C CA . GLN A 1 102 ? -1.051 -0.073 -18.239 1.00 89.81 102 GLN A CA 1
ATOM 843 C C . GLN A 1 102 ? -0.354 -0.169 -16.884 1.00 89.81 102 GLN A C 1
ATOM 845 O O . GLN A 1 102 ? 0.611 0.538 -16.608 1.00 89.81 102 GLN A O 1
ATOM 850 N N . LEU A 1 103 ? -0.874 -1.040 -16.027 1.00 92.00 103 LEU A N 1
ATOM 851 C CA . LEU A 1 103 ? -0.323 -1.311 -14.708 1.00 92.00 103 LEU A CA 1
ATOM 852 C C . LEU A 1 103 ? 0.524 -2.582 -14.745 1.00 92.00 103 LEU A C 1
ATOM 854 O O . LEU A 1 103 ? 0.166 -3.558 -15.403 1.00 92.00 103 LEU A O 1
ATOM 858 N N . TYR A 1 104 ? 1.634 -2.584 -14.016 1.00 93.81 104 TYR A N 1
ATOM 859 C CA . TYR A 1 104 ? 2.542 -3.727 -13.937 1.00 93.81 104 TYR A CA 1
ATOM 860 C C . TYR A 1 104 ? 2.925 -3.996 -12.491 1.00 93.81 104 TYR A C 1
ATOM 862 O O . TYR A 1 104 ? 3.182 -3.064 -11.732 1.00 93.81 104 TYR A O 1
ATOM 870 N N . TYR A 1 105 ? 3.011 -5.263 -12.104 1.00 92.38 105 TYR A N 1
ATOM 871 C CA . TYR A 1 105 ? 3.599 -5.621 -10.818 1.00 92.38 105 TYR A CA 1
ATOM 872 C C . TYR A 1 105 ? 5.098 -5.325 -10.837 1.00 92.38 105 TYR A C 1
ATOM 874 O O . TYR A 1 105 ? 5.784 -5.618 -11.822 1.00 92.38 105 TYR A O 1
ATOM 882 N N . LEU A 1 106 ? 5.626 -4.779 -9.744 1.00 91.25 106 LEU A N 1
ATOM 883 C CA . LEU A 1 106 ? 7.069 -4.606 -9.607 1.00 91.25 106 LEU A CA 1
ATOM 884 C C . LEU A 1 106 ? 7.762 -5.955 -9.417 1.00 91.25 106 LEU A C 1
ATOM 886 O O . LEU A 1 106 ? 7.310 -6.797 -8.642 1.00 91.25 106 LEU A O 1
ATOM 890 N N . ASP A 1 107 ? 8.878 -6.147 -10.115 1.00 90.56 107 ASP A N 1
ATOM 891 C CA . ASP A 1 107 ? 9.772 -7.269 -9.863 1.00 90.56 107 ASP A CA 1
ATOM 892 C C . ASP A 1 107 ? 10.610 -6.981 -8.616 1.00 90.56 107 ASP A C 1
ATOM 894 O O . ASP A 1 107 ? 11.617 -6.269 -8.638 1.00 90.56 107 ASP A O 1
ATOM 898 N N . MET A 1 108 ? 10.165 -7.555 -7.503 1.00 87.44 108 MET A N 1
ATOM 899 C CA . MET A 1 108 ? 10.776 -7.335 -6.201 1.00 87.44 108 MET A CA 1
ATOM 900 C C . MET A 1 108 ? 12.160 -7.990 -6.080 1.00 87.44 108 MET A C 1
ATOM 902 O O . MET A 1 108 ? 12.940 -7.595 -5.217 1.00 87.44 108 MET A O 1
ATOM 906 N N . THR A 1 109 ? 12.518 -8.926 -6.970 1.00 87.12 109 THR A N 1
ATOM 907 C CA . THR A 1 109 ? 13.849 -9.561 -6.964 1.00 87.12 109 THR A CA 1
ATOM 908 C C . THR A 1 109 ? 14.977 -8.583 -7.303 1.00 87.12 109 THR A C 1
ATOM 910 O O . THR A 1 109 ? 16.133 -8.820 -6.953 1.00 87.12 109 THR A O 1
ATOM 913 N N . ALA A 1 110 ? 14.641 -7.451 -7.928 1.00 85.06 110 ALA A N 1
ATOM 914 C CA . ALA A 1 110 ? 15.576 -6.391 -8.275 1.00 85.06 110 ALA A CA 1
ATOM 915 C C . ALA A 1 110 ? 15.950 -5.473 -7.094 1.00 85.06 110 ALA A C 1
ATOM 917 O O . ALA A 1 110 ? 16.864 -4.656 -7.234 1.00 85.06 110 ALA A O 1
ATOM 918 N N . PHE A 1 111 ? 15.269 -5.573 -5.942 1.00 84.88 111 PHE A N 1
ATOM 919 C CA . PHE A 1 111 ? 15.442 -4.643 -4.824 1.00 84.88 111 PHE A CA 1
ATOM 920 C C . PHE A 1 111 ? 16.093 -5.277 -3.585 1.00 84.88 111 PHE A C 1
ATOM 922 O O . PHE A 1 111 ? 15.736 -6.384 -3.171 1.00 84.88 111 PHE A O 1
ATOM 929 N N . PRO A 1 112 ? 17.023 -4.566 -2.920 1.00 75.00 112 PRO A N 1
ATOM 930 C CA . PRO A 1 112 ? 17.611 -5.040 -1.675 1.00 75.00 112 PRO A CA 1
ATOM 931 C C . PRO A 1 112 ? 16.555 -5.042 -0.561 1.00 75.00 112 PRO A C 1
ATOM 933 O O . PRO A 1 112 ? 15.869 -4.049 -0.368 1.00 75.00 112 PRO A O 1
ATOM 936 N N . LYS A 1 113 ? 16.473 -6.124 0.227 1.00 79.12 113 LYS A N 1
ATOM 937 C CA . LYS A 1 113 ? 15.518 -6.299 1.350 1.00 79.12 113 LYS A CA 1
ATOM 938 C C . LYS A 1 113 ? 14.040 -6.432 0.957 1.00 79.12 113 LYS A C 1
ATOM 940 O O . LYS A 1 113 ? 13.178 -6.294 1.826 1.00 79.12 113 LYS A O 1
ATOM 945 N N . ALA A 1 114 ? 13.748 -6.762 -0.298 1.00 79.38 114 ALA A N 1
ATOM 946 C CA . ALA A 1 114 ? 12.387 -7.050 -0.738 1.00 79.38 114 ALA A CA 1
ATOM 947 C C . ALA A 1 114 ? 11.689 -8.154 0.080 1.00 79.38 114 ALA A C 1
ATOM 949 O O . ALA A 1 114 ? 10.481 -8.085 0.279 1.00 79.38 114 ALA A O 1
ATOM 950 N N . ASP A 1 115 ? 12.450 -9.112 0.623 1.00 75.62 115 ASP A N 1
ATOM 951 C CA . ASP A 1 115 ? 11.933 -10.226 1.435 1.00 75.62 115 ASP A CA 1
ATOM 952 C C . ASP A 1 115 ? 11.165 -9.785 2.695 1.00 75.62 115 ASP A C 1
ATOM 954 O O . ASP A 1 115 ? 10.407 -10.569 3.264 1.00 75.62 115 ASP A O 1
ATOM 958 N N . ASN A 1 116 ? 11.364 -8.543 3.151 1.00 78.75 116 ASN A N 1
ATOM 959 C CA . ASN A 1 116 ? 10.718 -8.001 4.348 1.00 78.75 116 ASN A CA 1
ATOM 960 C C . ASN A 1 116 ? 9.495 -7.130 4.044 1.00 78.75 116 ASN A C 1
ATOM 962 O O . ASN A 1 116 ? 8.887 -6.603 4.977 1.00 78.75 116 ASN A O 1
ATOM 966 N N . LEU A 1 117 ? 9.157 -6.937 2.769 1.00 81.56 117 LEU A N 1
ATOM 967 C CA . LEU A 1 117 ? 8.012 -6.128 2.384 1.00 81.56 117 LEU A CA 1
ATOM 968 C C . LEU A 1 117 ? 6.728 -6.923 2.551 1.00 81.56 117 LEU A C 1
ATOM 970 O O . LEU A 1 117 ? 6.642 -8.101 2.200 1.00 81.56 117 LEU A O 1
ATOM 974 N N . LYS A 1 118 ? 5.716 -6.264 3.101 1.00 80.75 118 LYS A N 1
ATOM 975 C CA . LYS A 1 118 ? 4.440 -6.908 3.401 1.00 80.75 118 LYS A CA 1
ATOM 976 C C . LYS A 1 118 ? 3.487 -6.861 2.210 1.00 80.75 118 LYS A C 1
ATOM 978 O O . LYS A 1 118 ? 2.643 -7.744 2.081 1.00 80.75 118 LYS A O 1
ATOM 983 N N . TYR A 1 119 ? 3.604 -5.834 1.372 1.00 83.19 119 TYR A N 1
ATOM 984 C CA . TYR A 1 119 ? 2.619 -5.517 0.342 1.00 83.19 119 TYR A CA 1
ATOM 985 C C . TYR A 1 119 ? 3.118 -5.828 -1.064 1.00 83.19 119 TYR A C 1
ATOM 987 O O . TYR A 1 119 ? 4.315 -5.817 -1.347 1.00 83.19 119 TYR A O 1
ATOM 995 N N . THR A 1 120 ? 2.170 -6.064 -1.971 1.00 87.25 120 THR A N 1
ATOM 996 C CA . THR A 1 120 ? 2.459 -6.161 -3.403 1.00 87.25 120 THR A CA 1
ATOM 997 C C . THR A 1 120 ? 2.354 -4.785 -4.040 1.00 87.25 120 THR A C 1
ATOM 999 O O . THR A 1 120 ? 1.365 -4.072 -3.852 1.00 87.25 120 THR A O 1
ATOM 1002 N N . TYR A 1 121 ? 3.382 -4.416 -4.800 1.00 88.75 121 TYR A N 1
ATOM 1003 C CA . TYR A 1 121 ? 3.503 -3.103 -5.412 1.00 88.75 121 TYR A CA 1
ATOM 1004 C C . TYR A 1 121 ? 3.227 -3.158 -6.910 1.00 88.75 121 TYR A C 1
ATOM 1006 O O . TYR A 1 121 ? 3.649 -4.077 -7.614 1.00 88.75 121 TYR A O 1
ATOM 1014 N N . VAL A 1 122 ? 2.541 -2.129 -7.392 1.00 90.88 122 VAL A N 1
ATOM 1015 C CA . VAL A 1 122 ? 2.116 -1.982 -8.781 1.00 90.88 122 VAL A CA 1
ATOM 1016 C C . VAL A 1 122 ? 2.590 -0.632 -9.287 1.00 90.88 122 VAL A C 1
ATOM 1018 O O . VAL A 1 122 ? 2.413 0.384 -8.621 1.00 90.88 122 VAL A O 1
ATOM 1021 N N . PHE A 1 123 ? 3.192 -0.604 -10.465 1.00 91.50 123 PHE A N 1
ATOM 1022 C CA . PHE A 1 123 ? 3.743 0.595 -11.065 1.00 91.50 123 PHE A CA 1
ATOM 1023 C C . PHE A 1 123 ? 3.040 0.931 -12.380 1.00 91.50 123 PHE A C 1
ATOM 1025 O O . PHE A 1 123 ? 2.788 0.063 -13.215 1.00 91.50 123 PHE A O 1
ATOM 1032 N N . ASP A 1 124 ? 2.740 2.215 -12.543 1.00 90.12 124 ASP A N 1
ATOM 1033 C CA . ASP A 1 124 ? 2.243 2.843 -13.763 1.00 90.12 124 ASP A CA 1
ATOM 1034 C C . ASP A 1 124 ? 3.424 3.577 -14.419 1.00 90.12 124 ASP A C 1
ATOM 1036 O O . ASP A 1 124 ? 3.795 4.666 -13.961 1.00 90.12 124 ASP A O 1
ATOM 1040 N N . PRO A 1 125 ? 4.067 2.985 -15.442 1.00 86.19 125 PRO A N 1
ATOM 1041 C CA . PRO A 1 125 ? 5.235 3.572 -16.085 1.00 86.19 125 PRO A CA 1
ATOM 1042 C C . PRO A 1 125 ? 4.910 4.853 -16.857 1.00 86.19 125 PRO A C 1
ATOM 1044 O O . PRO A 1 125 ? 5.764 5.740 -16.926 1.00 86.19 125 PRO A O 1
ATOM 1047 N N . ASP A 1 126 ? 3.684 4.986 -17.369 1.00 87.44 126 ASP A N 1
ATOM 1048 C CA . ASP A 1 126 ? 3.252 6.143 -18.155 1.00 87.44 126 ASP A CA 1
ATOM 1049 C C . ASP A 1 126 ? 3.130 7.393 -17.273 1.00 87.44 126 ASP A C 1
ATOM 1051 O O . ASP A 1 126 ? 3.567 8.482 -17.651 1.00 87.44 126 ASP A O 1
ATOM 1055 N N . HIS A 1 127 ? 2.593 7.235 -16.061 1.00 85.62 127 HIS A N 1
ATOM 1056 C CA . HIS A 1 127 ? 2.387 8.336 -15.112 1.00 85.62 127 HIS A CA 1
ATOM 1057 C C . HIS A 1 127 ? 3.434 8.382 -13.994 1.00 85.62 127 HIS A C 1
ATOM 1059 O O . HIS A 1 127 ? 3.383 9.270 -13.141 1.00 85.62 127 HIS A O 1
ATOM 1065 N N . ARG A 1 128 ? 4.385 7.437 -13.985 1.00 84.62 128 ARG A N 1
ATOM 1066 C CA . ARG A 1 128 ? 5.403 7.248 -12.936 1.00 84.62 128 ARG A CA 1
ATOM 1067 C C . ARG A 1 128 ? 4.794 7.195 -11.535 1.00 84.62 128 ARG A C 1
ATOM 1069 O O . ARG A 1 128 ? 5.319 7.790 -10.588 1.00 84.62 128 ARG A O 1
ATOM 1076 N N . ALA A 1 129 ? 3.668 6.501 -11.418 1.00 85.50 129 ALA A N 1
ATOM 1077 C CA . ALA A 1 129 ? 2.934 6.355 -10.173 1.00 85.50 129 ALA A CA 1
ATOM 1078 C C . ALA A 1 129 ? 3.139 4.952 -9.597 1.00 85.50 129 ALA A C 1
ATOM 1080 O O . ALA A 1 129 ? 3.139 3.961 -10.322 1.00 85.50 129 ALA A O 1
ATOM 1081 N N . LEU A 1 130 ? 3.327 4.887 -8.280 1.00 87.19 130 LEU A N 1
ATOM 1082 C CA . LEU A 1 130 ? 3.429 3.645 -7.529 1.00 87.19 130 LEU A CA 1
ATOM 1083 C C . LEU A 1 130 ? 2.127 3.446 -6.750 1.00 87.19 130 LEU A C 1
ATOM 1085 O O . LEU A 1 130 ? 1.589 4.383 -6.165 1.00 87.19 130 LEU A O 1
ATOM 1089 N N . PHE A 1 131 ? 1.637 2.222 -6.741 1.00 86.69 131 PHE A N 1
ATOM 1090 C CA . PHE A 1 131 ? 0.447 1.781 -6.035 1.00 86.69 131 PHE A CA 1
ATOM 1091 C C . PHE A 1 131 ? 0.775 0.501 -5.267 1.00 86.69 131 PHE A C 1
ATOM 1093 O O . PHE A 1 131 ? 1.810 -0.130 -5.494 1.00 86.69 131 PHE A O 1
ATOM 1100 N N . THR A 1 132 ? -0.122 0.095 -4.377 1.00 84.06 132 THR A N 1
ATOM 1101 C CA . THR A 1 132 ? -0.140 -1.268 -3.839 1.00 84.06 132 THR A CA 1
ATOM 1102 C C . THR A 1 132 ? -1.523 -1.864 -4.019 1.00 84.06 132 THR A C 1
ATOM 1104 O O . THR A 1 132 ? -2.498 -1.134 -4.206 1.00 84.06 132 THR A O 1
ATOM 1107 N N . THR A 1 133 ? -1.600 -3.188 -3.989 1.00 75.62 133 THR A N 1
ATOM 1108 C CA . THR A 1 133 ? -2.863 -3.921 -4.145 1.00 75.62 133 THR A CA 1
ATOM 1109 C C . THR A 1 133 ? -3.772 -3.790 -2.921 1.00 75.62 133 THR A C 1
ATOM 1111 O O . THR A 1 133 ? -4.987 -3.779 -3.065 1.00 75.62 133 THR A O 1
ATOM 1114 N N . GLU A 1 134 ? -3.195 -3.644 -1.724 1.00 66.12 134 GLU A N 1
ATOM 1115 C CA . GLU A 1 134 ? -3.940 -3.692 -0.455 1.00 66.12 134 GLU A CA 1
ATOM 1116 C C . GLU A 1 134 ? -4.148 -2.324 0.210 1.00 66.12 134 GLU A C 1
ATOM 1118 O O . GLU A 1 134 ? -5.029 -2.179 1.059 1.00 66.12 134 GLU A O 1
ATOM 1123 N N . TYR A 1 135 ? -3.311 -1.322 -0.089 1.00 61.75 135 TYR A N 1
ATOM 1124 C CA . TYR A 1 135 ? -3.343 -0.057 0.646 1.00 61.75 135 TYR A CA 1
ATOM 1125 C C . TYR A 1 135 ? -2.894 1.135 -0.198 1.00 61.75 135 TYR A C 1
ATOM 1127 O O . TYR A 1 135 ? -1.713 1.445 -0.335 1.00 61.75 135 TYR A O 1
ATOM 1135 N N . ILE A 1 136 ? -3.831 1.897 -0.739 1.00 62.66 136 ILE A N 1
ATOM 1136 C CA . ILE A 1 136 ? -3.463 2.977 -1.656 1.00 62.66 136 ILE A CA 1
ATOM 1137 C C . ILE A 1 136 ? -3.339 4.290 -0.883 1.00 62.66 136 ILE A C 1
ATOM 1139 O O . ILE A 1 136 ? -4.298 4.759 -0.267 1.00 62.66 136 ILE A O 1
ATOM 1143 N N . ILE A 1 137 ? -2.141 4.884 -0.921 1.00 56.09 137 ILE A N 1
ATOM 1144 C CA . ILE A 1 137 ? -1.929 6.290 -0.563 1.00 56.09 137 ILE A CA 1
ATOM 1145 C C . ILE A 1 137 ? -1.810 7.069 -1.864 1.00 56.09 137 ILE A C 1
ATOM 1147 O O . ILE A 1 137 ? -0.788 7.006 -2.548 1.00 56.09 137 ILE A O 1
ATOM 1151 N N . TYR A 1 138 ? -2.841 7.844 -2.175 1.00 49.62 138 TYR A N 1
ATOM 1152 C CA . TYR A 1 138 ? -2.826 8.768 -3.298 1.00 49.62 138 TYR A CA 1
ATOM 1153 C C . TYR A 1 138 ? -3.204 10.155 -2.811 1.00 49.62 138 TYR A C 1
ATOM 1155 O O . TYR A 1 138 ? -4.306 10.350 -2.310 1.00 49.62 138 TYR A O 1
ATOM 1163 N N . ASP A 1 139 ? -2.285 11.111 -2.941 1.00 45.53 139 ASP A N 1
ATOM 1164 C CA . ASP A 1 139 ? -2.533 12.525 -2.632 1.00 45.53 139 ASP A CA 1
ATOM 1165 C C . ASP A 1 139 ? -3.253 12.747 -1.279 1.00 45.53 139 ASP A C 1
ATOM 1167 O O . ASP A 1 139 ? -4.261 13.440 -1.171 1.00 45.53 139 ASP A O 1
ATOM 1171 N N . MET A 1 140 ? -2.763 12.063 -0.235 1.00 43.25 140 MET A N 1
ATOM 1172 C CA . MET A 1 140 ? -3.319 12.036 1.133 1.00 43.25 140 MET A CA 1
ATOM 1173 C C . MET A 1 140 ? -4.723 11.425 1.302 1.00 43.25 140 MET A C 1
ATOM 1175 O O . MET A 1 140 ? -5.240 11.392 2.420 1.00 43.25 140 MET A O 1
ATOM 1179 N N . LYS A 1 141 ? -5.339 10.889 0.246 1.00 48.56 141 LYS A N 1
ATOM 1180 C CA . LYS A 1 141 ? -6.573 10.104 0.335 1.00 48.56 141 LYS A CA 1
ATOM 1181 C C . LYS A 1 141 ? -6.223 8.642 0.580 1.00 48.56 141 LYS A C 1
ATOM 1183 O O . LYS A 1 141 ? -5.447 8.039 -0.162 1.00 48.56 141 LYS A O 1
ATOM 1188 N N . ARG A 1 142 ? -6.779 8.097 1.662 1.00 52.91 142 ARG A N 1
ATOM 1189 C CA . ARG A 1 142 ? -6.681 6.677 1.994 1.00 52.91 142 ARG A CA 1
ATOM 1190 C C . ARG A 1 142 ? -7.783 5.922 1.280 1.00 52.91 142 ARG A C 1
ATOM 1192 O O . ARG A 1 142 ? -8.934 6.354 1.296 1.00 52.91 142 ARG A O 1
ATOM 1199 N N . MET A 1 143 ? -7.439 4.749 0.777 1.00 47.94 143 MET A N 1
ATOM 1200 C CA . MET A 1 143 ? -8.429 3.705 0.620 1.00 47.94 143 MET A CA 1
ATOM 1201 C C . MET A 1 143 ? -8.902 3.274 2.017 1.00 47.94 143 MET A C 1
ATOM 1203 O O . MET A 1 143 ? -8.117 2.765 2.819 1.00 47.94 143 MET A O 1
ATOM 1207 N N . HIS A 1 144 ? -10.168 3.519 2.346 1.00 48.22 144 HIS A N 1
ATOM 1208 C CA . HIS A 1 144 ? -10.780 2.850 3.487 1.00 48.22 144 HIS A CA 1
ATOM 1209 C C . HIS A 1 144 ? -11.129 1.435 3.044 1.00 48.22 144 HIS A C 1
ATOM 1211 O O . HIS A 1 144 ? -12.009 1.269 2.211 1.00 48.22 144 HIS A O 1
ATOM 1217 N N . LEU A 1 145 ? -10.455 0.427 3.602 1.00 43.53 145 LEU A N 1
ATOM 1218 C CA . LEU A 1 145 ? -10.916 -0.958 3.524 1.00 43.53 145 LEU A CA 1
ATOM 1219 C C . LEU A 1 145 ? -12.325 -1.024 4.144 1.00 43.53 145 LEU A C 1
ATOM 1221 O O . LEU A 1 145 ? -12.446 -0.831 5.360 1.00 43.53 145 LEU A O 1
ATOM 1225 N N . PRO A 1 146 ? -13.402 -1.304 3.385 1.00 33.78 146 PRO A N 1
ATOM 1226 C CA . PRO A 1 146 ? -14.598 -1.846 4.002 1.00 33.78 146 PRO A CA 1
ATOM 1227 C C . PRO A 1 146 ? -14.236 -3.270 4.435 1.00 33.78 146 PRO A C 1
ATOM 1229 O O . PRO A 1 146 ? -13.677 -4.033 3.651 1.00 33.78 146 PRO A O 1
ATOM 1232 N N . GLY A 1 147 ? -14.481 -3.585 5.706 1.00 36.97 147 GLY A N 1
ATOM 1233 C CA . GLY A 1 14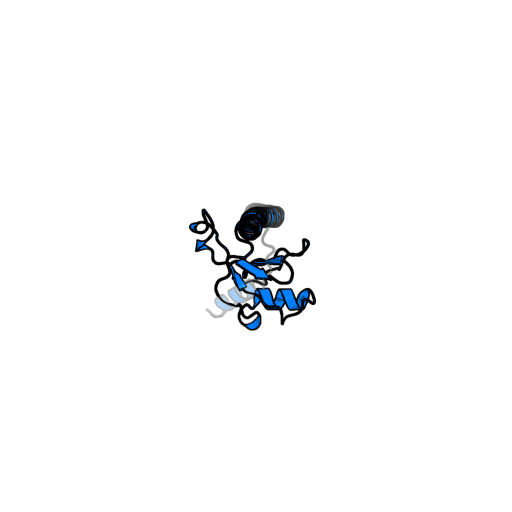7 ? -14.018 -4.803 6.371 1.00 36.97 147 GLY A CA 1
ATOM 1234 C C . GLY A 1 147 ? -14.168 -6.104 5.572 1.00 36.97 147 GLY A C 1
ATOM 1235 O O . GLY A 1 147 ? -15.087 -6.268 4.769 1.00 36.97 147 GLY A O 1
ATOM 1236 N N . ARG A 1 148 ? -13.237 -7.026 5.848 1.00 36.06 148 ARG A N 1
ATOM 1237 C CA . ARG A 1 148 ? -13.372 -8.454 5.531 1.00 36.06 148 ARG A CA 1
ATOM 1238 C C . ARG A 1 148 ? -14.674 -9.029 6.080 1.00 36.06 148 ARG A C 1
ATOM 1240 O O . ARG A 1 148 ? -15.045 -8.640 7.212 1.00 36.06 148 ARG A O 1
#

Foldseek 3Di:
DVVVVVVVVVVVVPPPPPPCDVVNVVVVVVVVVCVVVVVVVVVVVVVVVVVVVVVLVVVVLVQQVVCCVVVVDGQFDDWDQLVVLVQSVVVCVVVVHDNPAGKTWGPLVSDPPSVVDDWTWIARPVVRDIATSPWGDDPNDTRDPPDD

Secondary structure (DSSP, 8-state):
-HHHHHHHHHHHH--------HHHHHHHHHHHHHHHHHHHHHHHHHHHHHHHHHHHHHHHHHHHHHHHHHHSS-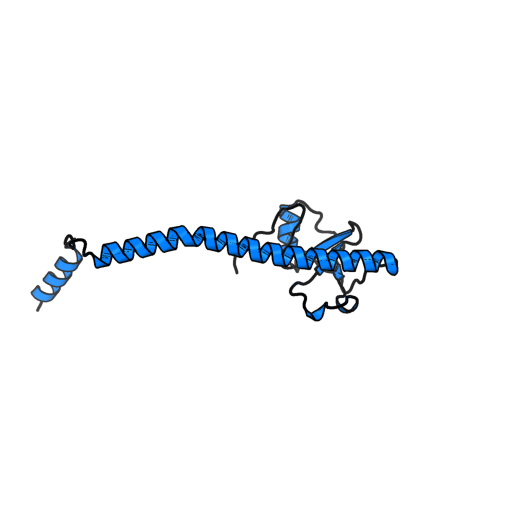-EEEEE-GGG-HHHHHHHHHTT--TT--EEEE-GGGSTTGGG--S-EEEETTTTEEEESS--EETTEE------

Radius of gyration: 27.31 Å; chains: 1; bounding box: 70×40×63 Å